Protein AF-A0A160KQB9-F1 (afdb_monomer_lite)

Organism: NCBI:txid33888

Radius of gyration: 19.18 Å; chains: 1; bounding box: 33×18×56 Å

Sequence (52 aa):
MYAALWRLLPGPWWVRLLIVLVLVTAVLAALDEWVFPWVQSLVLDRNVTVGS

Secondary structure (DSSP, 8-state):
-THHHHHHS-SSHHHHHHHHHHHHHHHHHHIIIIIHHHHHHHHS-S------

Structure (mmCIF, N/CA/C/O backbone):
data_AF-A0A160KQB9-F1
#
_entry.id   AF-A0A160KQB9-F1
#
loop_
_atom_site.group_PDB
_atom_site.id
_atom_site.type_symbol
_atom_site.label_atom_id
_atom_site.label_alt_id
_atom_site.label_comp_id
_atom_site.label_asym_id
_atom_site.label_entity_id
_atom_site.label_seq_id
_atom_site.pdbx_PDB_ins_code
_atom_site.Cartn_x
_atom_site.Cartn_y
_atom_site.Cartn_z
_atom_site.occupancy
_atom_site.B_iso_or_equiv
_atom_site.auth_seq_id
_atom_site.auth_comp_id
_atom_site.auth_asym_id
_atom_site.auth_atom_id
_atom_site.pdbx_PDB_model_num
ATOM 1 N N . MET A 1 1 ? -3.801 -14.028 13.778 1.00 70.50 1 MET A N 1
ATOM 2 C CA . MET A 1 1 ? -2.927 -13.485 12.716 1.00 70.50 1 MET A CA 1
ATOM 3 C C . MET A 1 1 ? -3.561 -12.301 11.974 1.00 70.50 1 MET A C 1
ATOM 5 O O . MET A 1 1 ? -2.942 -11.254 11.971 1.00 70.50 1 MET A O 1
ATOM 9 N N . TYR A 1 2 ? -4.817 -12.343 11.502 1.00 59.72 2 TYR A N 1
ATOM 10 C CA . TYR A 1 2 ? -5.495 -11.133 10.962 1.00 59.72 2 TYR A CA 1
ATOM 11 C C . TYR A 1 2 ? -6.075 -10.173 12.022 1.00 59.72 2 TYR A C 1
ATOM 13 O O . TYR A 1 2 ? -6.346 -9.010 11.737 1.00 59.72 2 TYR A O 1
ATOM 21 N N . ALA A 1 3 ? -6.228 -10.633 13.269 1.00 64.62 3 ALA A N 1
ATOM 22 C CA . ALA A 1 3 ? -6.795 -9.829 14.355 1.00 64.62 3 ALA A CA 1
ATOM 23 C C . ALA A 1 3 ? -5.932 -8.615 14.747 1.00 64.62 3 ALA A C 1
ATOM 25 O O . ALA A 1 3 ? -6.474 -7.620 15.213 1.00 64.62 3 ALA A O 1
ATOM 26 N N . ALA A 1 4 ? -4.609 -8.671 14.558 1.00 68.56 4 ALA A N 1
ATOM 27 C CA . ALA A 1 4 ? -3.726 -7.545 14.868 1.00 68.56 4 ALA A CA 1
ATOM 28 C C . ALA A 1 4 ? -3.955 -6.371 13.901 1.00 68.56 4 ALA A C 1
ATOM 30 O O . ALA A 1 4 ? -4.113 -5.236 14.343 1.00 68.56 4 ALA A O 1
ATOM 31 N N . LEU A 1 5 ? -4.086 -6.665 12.601 1.00 67.88 5 LEU A N 1
ATOM 32 C CA . LEU A 1 5 ? -4.376 -5.667 11.569 1.00 67.88 5 LEU A CA 1
ATOM 33 C C . LEU A 1 5 ? -5.734 -4.991 11.819 1.00 67.88 5 LEU A C 1
ATOM 35 O O . LEU A 1 5 ? -5.847 -3.769 11.811 1.00 67.88 5 LEU A O 1
ATOM 39 N N . TRP A 1 6 ? -6.754 -5.790 12.149 1.00 67.94 6 TRP A N 1
ATOM 40 C CA . TRP A 1 6 ? -8.099 -5.295 12.452 1.00 67.94 6 TRP A CA 1
ATOM 41 C C . TRP A 1 6 ? -8.210 -4.556 13.790 1.00 67.94 6 TRP A C 1
ATOM 43 O O . TRP A 1 6 ? -9.161 -3.807 13.970 1.00 67.94 6 TRP A O 1
ATOM 53 N N . ARG A 1 7 ? -7.274 -4.728 14.730 1.00 70.94 7 ARG A N 1
ATOM 54 C CA . ARG A 1 7 ? -7.251 -3.966 15.993 1.00 70.94 7 ARG A CA 1
ATOM 55 C C . ARG A 1 7 ? -6.535 -2.623 15.867 1.00 70.94 7 ARG A C 1
ATOM 57 O O . ARG A 1 7 ? -6.853 -1.725 16.636 1.00 70.94 7 ARG A O 1
ATOM 64 N N . LEU A 1 8 ? -5.612 -2.483 14.914 1.00 77.38 8 LEU A N 1
ATOM 65 C CA . LEU A 1 8 ? -4.871 -1.241 14.677 1.00 77.38 8 LEU A CA 1
ATOM 66 C C . LEU A 1 8 ? -5.696 -0.204 13.899 1.00 77.38 8 LEU A C 1
ATOM 68 O O . LEU A 1 8 ? -5.526 0.995 14.093 1.00 77.38 8 LEU A O 1
ATOM 72 N N . LEU A 1 9 ? -6.603 -0.664 13.033 1.00 74.00 9 LEU A N 1
ATOM 73 C CA . LEU A 1 9 ? -7.452 0.209 12.227 1.00 74.00 9 LEU A CA 1
ATOM 74 C C . LEU A 1 9 ? -8.560 0.847 13.096 1.00 74.00 9 LEU A C 1
ATOM 76 O O . LEU A 1 9 ? -9.395 0.117 13.653 1.00 74.00 9 LEU A O 1
ATOM 80 N N . PRO A 1 10 ? -8.603 2.187 13.225 1.00 78.75 10 PRO A N 1
ATOM 81 C CA . PRO A 1 10 ? -9.610 2.869 14.027 1.00 78.75 10 PRO A CA 1
ATOM 82 C C . PRO A 1 10 ? -10.987 2.826 13.352 1.00 78.75 10 PRO A C 1
ATOM 84 O O . PRO A 1 10 ? -11.108 2.847 12.129 1.00 78.75 10 PRO A O 1
ATOM 87 N N . GLY A 1 11 ? -12.037 2.795 14.172 1.00 81.19 11 GLY A N 1
ATOM 88 C CA . GLY A 1 11 ? -13.419 2.949 13.721 1.00 81.19 11 GLY A CA 1
ATOM 89 C C . GLY A 1 11 ? -14.191 1.648 13.439 1.00 81.19 11 GLY A C 1
ATOM 90 O O . GLY A 1 11 ? -13.652 0.542 13.542 1.00 81.19 11 GLY A O 1
ATOM 91 N N . PRO A 1 12 ? -15.495 1.781 13.132 1.00 88.62 12 PRO A N 1
ATOM 92 C CA . PRO A 1 12 ? -16.385 0.670 12.794 1.00 88.62 12 PRO A CA 1
ATOM 93 C C . PRO A 1 12 ? -15.949 -0.060 11.516 1.00 88.62 12 PRO A C 1
ATOM 95 O O . PRO A 1 12 ? -15.156 0.444 10.722 1.00 88.62 12 PRO A O 1
ATOM 98 N N . TRP A 1 13 ? -16.480 -1.267 11.304 1.00 85.69 13 TRP A N 1
ATOM 99 C CA . TRP A 1 13 ? -16.021 -2.188 10.255 1.00 85.69 13 TRP A CA 1
ATOM 100 C C . TRP A 1 13 ? -16.006 -1.586 8.834 1.00 85.69 13 TRP A C 1
ATOM 102 O O . TRP A 1 13 ? -15.121 -1.922 8.051 1.00 85.69 13 TRP A O 1
ATOM 112 N N . TRP A 1 14 ? -16.915 -0.657 8.519 1.00 85.38 14 TRP A N 1
ATOM 113 C CA . TRP A 1 14 ? -16.970 0.029 7.224 1.00 85.38 14 TRP A CA 1
ATOM 114 C C . TRP A 1 14 ? -15.835 1.049 7.026 1.00 85.38 14 TRP A C 1
ATOM 116 O O . TRP A 1 14 ? -15.310 1.164 5.921 1.00 85.38 14 TRP A O 1
ATOM 126 N N . VAL A 1 15 ? -15.396 1.743 8.087 1.00 89.81 1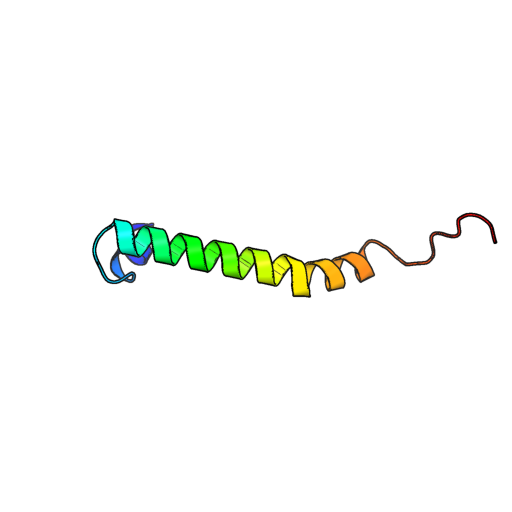5 VAL A N 1
ATOM 127 C CA . VAL A 1 15 ? -14.251 2.677 8.026 1.00 89.81 15 VAL A CA 1
ATOM 128 C C . VAL A 1 15 ? -12.987 1.899 7.705 1.00 89.81 15 VAL A C 1
ATOM 130 O O . VAL A 1 15 ? -12.203 2.292 6.847 1.00 89.81 15 VAL A O 1
ATOM 133 N N . ARG A 1 16 ? -12.816 0.749 8.360 1.00 87.25 16 ARG A N 1
ATOM 134 C CA . ARG A 1 16 ? -11.679 -0.141 8.117 1.00 87.25 16 ARG A CA 1
ATOM 135 C C . ARG A 1 16 ? -11.648 -0.618 6.670 1.00 87.25 16 ARG A C 1
ATOM 137 O O . ARG A 1 16 ? -10.581 -0.629 6.068 1.00 87.25 16 ARG A O 1
ATOM 144 N N . LEU A 1 17 ? -12.810 -0.959 6.111 1.00 90.38 17 LEU A N 1
ATOM 145 C CA . LEU A 1 17 ? -12.933 -1.362 4.713 1.00 90.38 17 LEU A CA 1
ATOM 146 C C . LEU A 1 17 ? -12.525 -0.233 3.757 1.00 90.38 17 LEU A C 1
ATOM 148 O O . LEU A 1 17 ? -11.754 -0.482 2.835 1.00 90.38 17 LEU A O 1
ATOM 152 N N . LEU A 1 18 ? -12.960 1.005 4.012 1.00 93.50 18 LEU A N 1
ATOM 153 C CA . LEU A 1 18 ? -12.533 2.167 3.226 1.00 93.50 18 LEU A CA 1
ATOM 154 C C . LEU A 1 18 ? -11.024 2.412 3.321 1.00 93.50 18 LEU A C 1
ATOM 156 O O . LEU A 1 18 ? -10.388 2.638 2.298 1.00 93.50 18 LEU A O 1
ATOM 160 N N . ILE A 1 19 ? -10.437 2.326 4.518 1.00 91.44 19 ILE A N 1
ATOM 161 C CA . ILE A 1 19 ? -8.987 2.496 4.697 1.00 91.44 19 ILE A CA 1
ATOM 162 C C . ILE A 1 19 ? -8.221 1.440 3.898 1.00 91.44 19 ILE A C 1
ATOM 164 O O . ILE A 1 19 ? -7.280 1.774 3.184 1.00 91.44 19 ILE A O 1
ATOM 168 N N . VAL A 1 20 ? -8.628 0.172 3.992 1.00 91.62 20 VAL A N 1
ATOM 169 C CA . VAL A 1 20 ? -7.995 -0.915 3.232 1.00 91.62 20 VAL A CA 1
ATOM 170 C C . VAL A 1 20 ? -8.132 -0.673 1.733 1.00 91.62 20 VAL A C 1
ATOM 172 O O . VAL A 1 20 ? -7.150 -0.825 1.014 1.00 91.62 20 VAL A O 1
ATOM 175 N N . LEU A 1 21 ? -9.307 -0.251 1.264 1.00 95.88 21 LEU A N 1
ATOM 176 C CA . LEU A 1 21 ? -9.528 0.060 -0.146 1.00 95.88 21 LEU A CA 1
ATOM 177 C C . LEU A 1 21 ? -8.585 1.173 -0.623 1.00 95.88 21 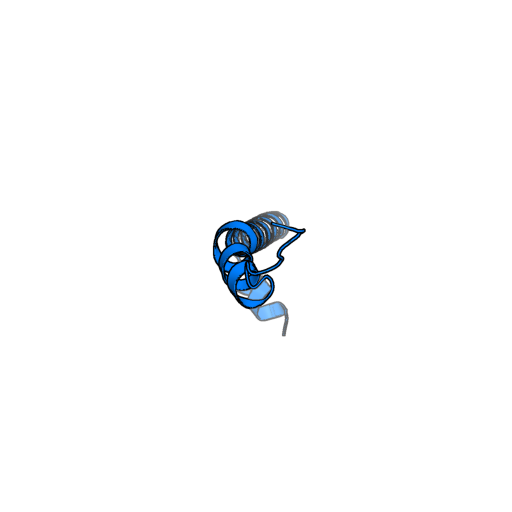LEU A C 1
ATOM 179 O O . LEU A 1 21 ? -7.915 1.011 -1.634 1.00 95.88 21 LEU A O 1
ATOM 183 N N . VAL A 1 22 ? -8.481 2.268 0.135 1.00 96.62 22 VAL A N 1
ATOM 184 C CA . VAL A 1 22 ? -7.576 3.385 -0.177 1.00 96.62 22 VAL A CA 1
ATOM 185 C C . VAL A 1 22 ? -6.122 2.926 -0.204 1.00 96.62 22 VAL A C 1
ATOM 187 O O . VAL A 1 22 ? -5.399 3.276 -1.132 1.00 96.62 22 VAL A O 1
ATOM 190 N N . LEU A 1 23 ? -5.693 2.118 0.768 1.00 95.38 23 LEU A N 1
ATOM 191 C CA . LEU A 1 23 ? -4.335 1.573 0.803 1.00 95.38 23 LEU A CA 1
ATOM 192 C C . LEU A 1 23 ? -4.045 0.697 -0.416 1.00 95.38 23 LEU A C 1
ATOM 194 O O . LEU A 1 23 ? -2.988 0.835 -1.024 1.00 95.38 23 LEU A O 1
ATOM 198 N N . VAL A 1 24 ? -4.980 -0.174 -0.799 1.00 96.81 24 VAL A N 1
ATOM 199 C CA . VAL A 1 24 ? -4.837 -1.019 -1.991 1.00 96.81 24 VAL A CA 1
ATOM 200 C C . VAL A 1 24 ? -4.736 -0.158 -3.246 1.00 96.81 24 VAL A C 1
ATOM 202 O O . VAL A 1 24 ? -3.812 -0.347 -4.031 1.00 96.81 24 VAL A O 1
ATOM 205 N N . THR A 1 25 ? -5.626 0.820 -3.416 1.00 97.75 25 THR A N 1
ATOM 206 C CA . THR A 1 25 ? -5.589 1.728 -4.569 1.00 97.75 25 THR A CA 1
ATOM 207 C C . THR A 1 25 ? -4.290 2.528 -4.615 1.00 97.75 25 THR A C 1
ATOM 209 O O . THR A 1 25 ? -3.696 2.652 -5.680 1.00 97.75 25 THR A O 1
ATOM 212 N N . ALA A 1 26 ? -3.805 3.022 -3.473 1.00 97.69 26 ALA A N 1
ATOM 213 C CA . ALA A 1 26 ? -2.539 3.745 -3.389 1.00 97.69 26 ALA A CA 1
ATOM 214 C C . ALA A 1 26 ? -1.347 2.863 -3.787 1.00 97.69 26 ALA A C 1
ATOM 216 O O . ALA A 1 26 ? -0.468 3.314 -4.515 1.00 97.69 26 ALA A O 1
ATOM 217 N N . VAL A 1 27 ? -1.330 1.599 -3.354 1.00 97.50 27 VAL A N 1
ATOM 218 C CA . VAL A 1 27 ? -0.293 0.637 -3.752 1.00 97.50 27 VAL A CA 1
ATOM 219 C C . VAL A 1 27 ? -0.361 0.348 -5.248 1.00 97.50 27 VAL A C 1
ATOM 221 O O . VAL A 1 27 ? 0.673 0.364 -5.903 1.00 97.50 27 VAL A O 1
ATOM 224 N N . LEU A 1 28 ? -1.553 0.114 -5.804 1.00 97.06 28 LEU A N 1
ATOM 225 C CA . LEU A 1 28 ? -1.717 -0.136 -7.238 1.00 97.06 28 LEU A CA 1
ATOM 226 C C . LEU A 1 28 ? -1.274 1.064 -8.079 1.00 97.06 28 LEU A C 1
ATOM 228 O O . LEU A 1 28 ? -0.513 0.880 -9.022 1.00 97.06 28 LEU A O 1
ATOM 232 N N . ALA A 1 29 ? -1.684 2.276 -7.703 1.00 96.75 29 ALA A N 1
ATOM 233 C CA . ALA A 1 29 ? -1.245 3.503 -8.362 1.00 96.75 29 ALA A CA 1
ATOM 234 C C . ALA A 1 29 ? 0.278 3.660 -8.282 1.00 96.75 29 ALA A C 1
ATOM 236 O O . ALA A 1 29 ? 0.923 3.984 -9.273 1.00 96.75 29 ALA A O 1
ATOM 237 N N . ALA A 1 30 ? 0.872 3.354 -7.126 1.00 97.00 30 ALA A N 1
ATOM 238 C CA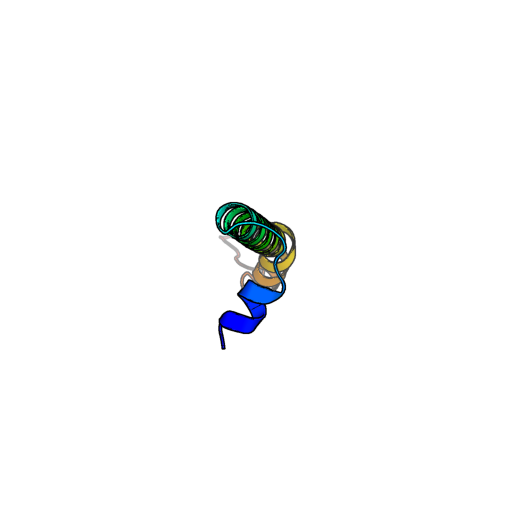 .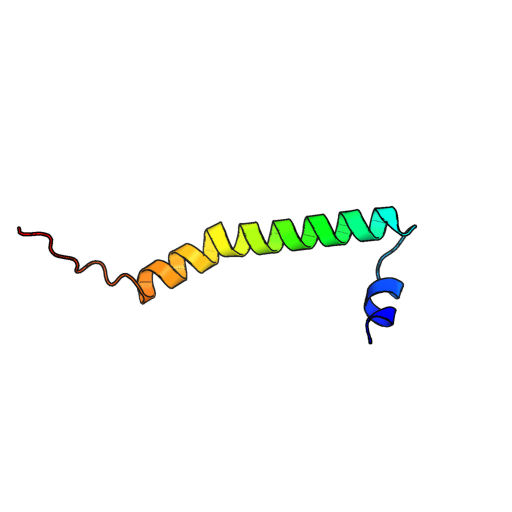 ALA A 1 30 ? 2.314 3.436 -6.975 1.00 97.00 30 ALA A CA 1
ATOM 239 C C . ALA A 1 30 ? 3.073 2.398 -7.812 1.00 97.00 30 ALA A C 1
ATOM 241 O O . ALA A 1 30 ? 4.149 2.674 -8.351 1.00 97.00 30 ALA A O 1
ATOM 242 N N . LEU A 1 31 ? 2.518 1.194 -7.925 1.00 96.12 31 LEU A N 1
ATOM 243 C CA . LEU A 1 31 ? 3.074 0.167 -8.790 1.00 96.12 31 LEU A CA 1
ATOM 244 C C . LEU A 1 31 ? 2.979 0.572 -10.261 1.00 96.12 31 LEU A C 1
ATOM 246 O O . LEU A 1 31 ? 3.948 0.369 -10.979 1.00 96.12 31 LEU A O 1
ATOM 250 N N . ASP A 1 32 ? 1.868 1.159 -10.695 1.00 95.62 32 ASP A N 1
ATOM 251 C CA . ASP A 1 32 ? 1.676 1.595 -12.080 1.00 95.62 32 ASP A CA 1
ATOM 252 C C . ASP A 1 32 ? 2.589 2.775 -12.450 1.00 95.62 32 ASP A C 1
ATOM 254 O O . ASP A 1 32 ? 3.278 2.742 -13.465 1.00 95.62 32 ASP A O 1
ATOM 258 N N . GLU A 1 33 ? 2.681 3.792 -11.595 1.00 95.88 33 GLU A N 1
ATOM 259 C CA . GLU A 1 33 ? 3.390 5.025 -11.949 1.00 95.88 33 GLU A CA 1
ATOM 260 C C . GLU A 1 33 ? 4.907 4.956 -11.718 1.00 95.88 33 GLU A C 1
ATOM 262 O O . GLU A 1 33 ? 5.666 5.626 -12.417 1.00 95.88 33 GLU A O 1
ATOM 267 N N . TRP A 1 34 ? 5.385 4.122 -10.785 1.00 95.00 34 TRP A N 1
ATOM 268 C CA . TRP A 1 34 ? 6.822 4.015 -10.484 1.00 95.00 34 TRP A CA 1
ATOM 269 C C . TRP A 1 34 ? 7.424 2.652 -10.800 1.00 95.00 34 TRP A C 1
ATOM 271 O O . TRP A 1 34 ? 8.497 2.576 -11.404 1.00 95.00 34 TRP A O 1
ATOM 281 N N . VAL A 1 35 ? 6.772 1.561 -10.393 1.00 94.38 35 VAL A N 1
ATOM 282 C CA . VAL A 1 35 ? 7.370 0.224 -10.529 1.00 94.38 35 VAL A CA 1
ATOM 283 C C . VAL A 1 35 ? 7.252 -0.288 -11.953 1.00 94.38 35 VAL A C 1
ATOM 285 O O . VAL A 1 35 ? 8.234 -0.784 -12.494 1.00 94.38 35 VAL A O 1
ATOM 288 N N . PHE A 1 36 ? 6.100 -0.126 -12.593 1.00 92.06 36 PHE A N 1
ATOM 289 C CA . PHE A 1 36 ? 5.885 -0.535 -13.971 1.00 92.06 36 PHE A CA 1
ATOM 290 C C . PHE A 1 36 ? 6.890 0.117 -14.927 1.00 92.06 36 PHE A C 1
ATOM 292 O O . PHE A 1 36 ? 7.532 -0.628 -15.668 1.00 92.06 36 PHE A O 1
ATOM 299 N N . PRO A 1 37 ? 7.156 1.441 -14.891 1.00 91.06 37 PRO A N 1
ATOM 300 C CA . PRO A 1 37 ? 8.141 2.023 -15.787 1.00 91.06 37 PRO A CA 1
ATOM 301 C C . PRO A 1 37 ? 9.588 1.661 -15.460 1.00 91.06 37 PRO A C 1
ATOM 303 O O . PRO A 1 37 ? 10.450 1.741 -16.334 1.00 91.06 37 PRO A O 1
ATOM 306 N N . TRP A 1 38 ? 9.875 1.244 -14.233 1.00 91.31 38 TRP A N 1
ATOM 307 C CA . TRP A 1 38 ? 11.167 0.657 -13.915 1.00 91.31 38 TRP A CA 1
ATOM 308 C C . TRP A 1 38 ? 11.271 -0.766 -14.482 1.00 91.31 38 TRP A C 1
ATOM 310 O O . TRP A 1 38 ? 12.209 -1.069 -15.216 1.00 91.31 38 TRP A O 1
ATOM 320 N N . VAL A 1 39 ? 10.264 -1.614 -14.252 1.00 90.44 39 VAL A N 1
ATOM 321 C CA . VAL A 1 39 ? 10.202 -2.991 -14.769 1.00 90.44 39 VAL A CA 1
ATOM 322 C C . VAL A 1 39 ? 10.214 -3.021 -16.296 1.00 90.44 39 VAL A C 1
ATOM 324 O O . VAL A 1 39 ? 10.930 -3.836 -16.875 1.00 90.44 39 VAL A O 1
ATOM 327 N N . GLN A 1 40 ? 9.493 -2.116 -16.964 1.00 87.94 40 GLN A N 1
ATOM 328 C CA . GLN A 1 40 ? 9.485 -2.039 -18.426 1.00 87.94 40 GLN A CA 1
ATOM 329 C C . GLN A 1 40 ? 10.907 -1.833 -18.966 1.00 87.94 40 GLN A C 1
ATOM 331 O O . GLN A 1 40 ? 11.248 -2.422 -19.979 1.00 87.94 40 GLN A O 1
ATOM 336 N N . SER A 1 41 ? 11.761 -1.063 -18.279 1.00 83.88 41 SER A N 1
ATOM 337 C CA . SER A 1 41 ? 13.142 -0.837 -18.725 1.00 83.88 41 SER A CA 1
ATOM 338 C C . SER A 1 41 ? 14.042 -2.064 -18.572 1.00 83.88 41 SER A C 1
ATOM 340 O O . SER A 1 41 ? 15.048 -2.168 -19.264 1.00 83.88 41 SER A O 1
ATOM 342 N N . LEU A 1 42 ? 13.676 -2.992 -17.683 1.00 86.38 42 LEU A N 1
ATOM 343 C CA . LEU A 1 42 ? 14.404 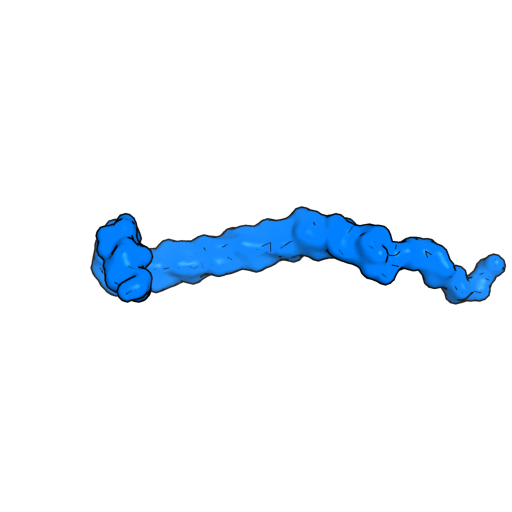-4.238 -17.450 1.00 86.38 42 LEU A CA 1
ATOM 344 C C . LEU A 1 42 ? 13.952 -5.356 -18.394 1.00 86.38 42 LEU A C 1
ATOM 346 O O . LEU A 1 42 ? 14.760 -6.187 -18.794 1.00 86.38 42 LEU A O 1
ATOM 350 N N . VAL A 1 43 ? 12.652 -5.409 -18.697 1.00 83.75 43 VAL A N 1
ATOM 351 C CA . VAL A 1 43 ? 12.036 -6.489 -19.486 1.00 83.75 43 VAL A CA 1
ATOM 352 C C . VAL A 1 43 ? 11.991 -6.142 -20.972 1.00 83.75 43 VAL A C 1
ATOM 354 O O . VAL A 1 43 ? 12.251 -6.995 -21.817 1.00 83.75 43 VAL A O 1
ATOM 357 N N . LEU A 1 44 ? 11.657 -4.894 -21.297 1.00 71.88 44 LEU A N 1
ATOM 358 C CA . LEU A 1 44 ? 11.636 -4.374 -22.658 1.00 71.88 44 LEU A CA 1
ATOM 359 C C . LEU A 1 44 ? 12.943 -3.624 -22.887 1.00 71.88 44 LEU A C 1
ATOM 361 O O . LEU A 1 44 ? 13.001 -2.393 -22.859 1.00 71.88 44 LEU A O 1
ATOM 365 N N . ASP A 1 45 ? 14.007 -4.387 -23.116 1.00 64.44 45 ASP A N 1
ATOM 366 C CA . ASP A 1 45 ? 15.226 -3.835 -23.687 1.00 64.44 45 ASP A CA 1
ATOM 367 C C . ASP A 1 45 ? 14.820 -3.174 -25.019 1.00 64.44 45 ASP A C 1
ATOM 369 O O . ASP A 1 45 ? 14.302 -3.840 -25.920 1.00 64.44 45 ASP A O 1
ATOM 373 N N . ARG A 1 46 ? 14.938 -1.842 -25.132 1.00 63.66 46 ARG A N 1
ATOM 374 C CA . ARG A 1 46 ? 14.373 -1.030 -26.241 1.00 63.66 46 ARG A CA 1
ATOM 375 C C . ARG A 1 46 ? 15.034 -1.282 -27.611 1.00 63.66 46 ARG A C 1
ATOM 377 O O . ARG A 1 46 ? 14.926 -0.458 -28.511 1.00 63.66 46 ARG A O 1
ATOM 384 N N . ASN A 1 47 ? 15.696 -2.422 -27.778 1.00 61.06 47 ASN A N 1
ATOM 385 C CA . ASN A 1 47 ? 16.351 -2.888 -28.995 1.00 61.06 47 ASN A CA 1
ATOM 386 C C . ASN A 1 47 ? 15.444 -3.795 -29.851 1.00 61.06 47 ASN A C 1
ATOM 388 O O . ASN A 1 47 ? 15.941 -4.558 -30.679 1.00 61.06 47 ASN A O 1
ATOM 392 N N . VAL A 1 48 ? 14.117 -3.722 -29.686 1.00 62.81 48 VAL A N 1
ATOM 393 C CA . VAL A 1 48 ? 13.165 -4.291 -30.653 1.00 62.81 48 VAL A CA 1
ATOM 394 C C . VAL A 1 48 ? 13.211 -3.478 -31.952 1.00 62.81 48 VAL A C 1
ATOM 396 O O . VAL A 1 48 ? 12.431 -2.558 -32.182 1.00 62.81 48 VAL A O 1
ATOM 399 N N . THR A 1 49 ? 14.181 -3.814 -32.799 1.00 62.72 49 THR A N 1
ATOM 400 C CA . THR A 1 49 ? 14.333 -3.304 -34.162 1.00 62.72 49 THR A CA 1
ATOM 401 C C . THR A 1 49 ? 13.286 -3.956 -35.056 1.00 62.72 49 THR A C 1
ATOM 403 O O . THR A 1 49 ? 13.487 -5.028 -35.624 1.00 62.72 49 THR A O 1
ATOM 406 N N . VAL A 1 50 ? 12.134 -3.305 -35.207 1.00 66.38 50 VAL A N 1
ATOM 407 C CA . VAL A 1 50 ? 11.250 -3.611 -36.335 1.00 66.38 50 VAL A CA 1
ATOM 408 C C . VAL A 1 50 ? 11.834 -2.896 -37.555 1.00 66.38 50 VAL A C 1
ATOM 410 O O . VAL A 1 50 ? 11.486 -1.755 -37.817 1.00 66.38 50 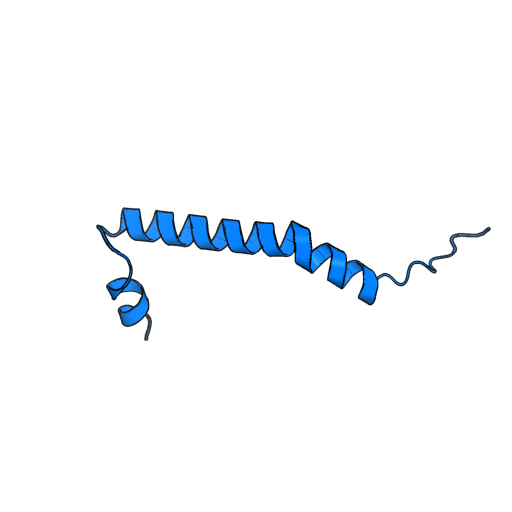VAL A O 1
ATOM 413 N N . GLY A 1 51 ? 12.795 -3.547 -38.222 1.00 64.00 51 GLY A N 1
ATOM 414 C CA . GLY A 1 51 ? 13.350 -3.178 -39.532 1.00 64.00 51 GLY A CA 1
ATOM 415 C C . GLY A 1 51 ? 13.612 -1.685 -39.775 1.00 64.00 51 GLY A C 1
ATOM 416 O O . GLY A 1 51 ? 12.798 -1.021 -40.412 1.00 64.00 51 GLY A O 1
ATOM 417 N N . SER A 1 52 ? 14.771 -1.185 -39.345 1.00 50.69 52 SER A N 1
ATOM 418 C CA . SER A 1 52 ? 15.370 0.055 -39.863 1.00 50.69 52 SER A CA 1
ATOM 419 C C . SER A 1 52 ? 16.781 -0.226 -40.346 1.00 50.69 52 SER A C 1
ATOM 421 O O . SER A 1 52 ? 17.554 -0.731 -39.498 1.00 50.69 52 SER A O 1
#

pLDDT: mean 82.79, std 13.32, range [50.69, 97.75]

Foldseek 3Di:
DCVVVVVVQDDDPVSSVVVVVVVVVVVVVCCVPPVVVVVCVVPCVVPPDPDD